Protein AF-A0A917BDE4-F1 (afdb_monomer)

Mean predicted aligned error: 4.07 Å

Radius of gyration: 17.64 Å; Cα contacts (8 Å, |Δi|>4): 180; chains: 1; bounding box: 38×34×55 Å

Foldseek 3Di:
DPPPPPDPQDPLLVLLVVLQVVLVVLVVLLVCCVPPVVVNVVVQFPDSPLSVQLSVLSNVLSVVSNVLCVLQVPQDPLLSVLSSQLSPQQSVLSVVCRRPVCLVVDPVSVVSNVVSVVSNCSNVVSSVVRNVVVVVVD

Structure (mmCIF, N/CA/C/O backbone):
data_AF-A0A917BDE4-F1
#
_entry.id   AF-A0A917BDE4-F1
#
loop_
_atom_site.group_PDB
_atom_site.id
_atom_site.type_symbol
_atom_site.label_atom_id
_atom_site.label_alt_id
_atom_site.label_comp_id
_atom_site.label_asym_id
_atom_site.label_entity_id
_atom_site.label_seq_id
_atom_site.pdbx_PDB_ins_code
_atom_site.Cartn_x
_atom_site.Cartn_y
_atom_site.Cartn_z
_atom_site.occupancy
_atom_site.B_iso_or_equiv
_atom_site.auth_seq_id
_atom_site.auth_comp_id
_atom_site.auth_asym_id
_atom_site.auth_atom_id
_atom_site.pdbx_PDB_model_num
ATOM 1 N N . MET A 1 1 ? 1.220 -20.225 -35.310 1.00 42.66 1 MET A N 1
ATOM 2 C CA . MET A 1 1 ? 0.839 -20.553 -33.918 1.00 42.66 1 MET A CA 1
ATOM 3 C C . MET A 1 1 ? 1.819 -19.864 -32.984 1.00 42.66 1 MET A C 1
ATOM 5 O O . MET A 1 1 ? 2.909 -20.374 -32.761 1.00 42.66 1 MET A O 1
ATOM 9 N N . THR A 1 2 ? 1.483 -18.664 -32.516 1.00 46.62 2 THR A N 1
ATOM 10 C CA . THR A 1 2 ? 2.312 -17.921 -31.560 1.00 46.62 2 THR A CA 1
ATOM 11 C C . THR A 1 2 ? 2.190 -18.619 -30.215 1.00 46.62 2 THR A C 1
ATOM 13 O O . THR A 1 2 ? 1.107 -18.676 -29.637 1.00 46.62 2 THR A O 1
ATOM 16 N N . ARG A 1 3 ? 3.280 -19.227 -29.750 1.00 44.19 3 ARG A N 1
ATOM 17 C CA . ARG A 1 3 ? 3.356 -19.831 -28.423 1.00 44.19 3 ARG A CA 1
ATOM 18 C C . ARG A 1 3 ? 3.165 -18.692 -27.423 1.00 44.19 3 ARG A C 1
ATOM 20 O O . ARG A 1 3 ? 4.072 -17.885 -27.251 1.00 44.19 3 ARG A O 1
ATOM 27 N N . ILE A 1 4 ? 1.984 -18.592 -26.812 1.00 53.72 4 ILE A N 1
ATOM 28 C CA . ILE A 1 4 ? 1.797 -17.761 -25.623 1.00 53.72 4 ILE A CA 1
ATOM 29 C C . ILE A 1 4 ? 2.611 -18.458 -24.536 1.00 53.72 4 ILE A C 1
ATOM 31 O O . ILE A 1 4 ? 2.136 -19.367 -23.859 1.00 53.72 4 ILE A O 1
ATOM 35 N N . VAL A 1 5 ? 3.891 -18.113 -24.441 1.00 52.78 5 VAL A N 1
ATOM 36 C CA . VAL A 1 5 ? 4.676 -18.420 -23.256 1.00 52.78 5 VAL A CA 1
ATOM 37 C C . VAL A 1 5 ? 4.027 -17.587 -22.159 1.00 52.78 5 VAL A C 1
ATOM 39 O O . VAL A 1 5 ? 4.031 -16.360 -22.225 1.00 52.78 5 VAL A O 1
ATOM 42 N N . HIS A 1 6 ? 3.366 -18.238 -21.202 1.00 54.00 6 HIS A N 1
ATOM 43 C CA . HIS A 1 6 ? 2.994 -17.575 -19.959 1.00 54.00 6 HIS A CA 1
ATOM 44 C C . HIS A 1 6 ? 4.289 -17.288 -19.206 1.00 54.00 6 HIS A C 1
ATOM 46 O O . HIS A 1 6 ? 4.737 -18.085 -18.380 1.00 54.00 6 HIS A O 1
ATOM 52 N N . ASP A 1 7 ? 4.926 -16.171 -19.550 1.00 73.00 7 ASP A N 1
ATOM 53 C CA . ASP A 1 7 ? 5.982 -15.615 -18.727 1.00 73.00 7 ASP A CA 1
ATOM 54 C C . ASP A 1 7 ? 5.416 -15.422 -17.323 1.00 73.00 7 ASP A C 1
ATOM 56 O O . ASP A 1 7 ? 4.285 -14.961 -17.132 1.00 73.00 7 ASP A O 1
ATOM 60 N N . ARG A 1 8 ? 6.189 -15.854 -16.323 1.00 84.94 8 ARG A N 1
ATOM 61 C CA . ARG A 1 8 ? 5.805 -15.699 -14.920 1.00 84.94 8 ARG A CA 1
ATOM 62 C C . ARG A 1 8 ? 5.443 -14.229 -14.681 1.00 84.94 8 ARG A C 1
ATOM 64 O O . ARG A 1 8 ? 6.228 -13.368 -15.088 1.00 84.94 8 ARG A O 1
ATOM 71 N N . PRO A 1 9 ? 4.317 -13.930 -14.004 1.00 87.38 9 PRO A N 1
ATOM 72 C CA . PRO A 1 9 ? 3.967 -12.558 -13.672 1.00 87.38 9 PRO A CA 1
ATOM 73 C C . PRO A 1 9 ? 5.143 -11.858 -12.990 1.00 87.38 9 PRO A C 1
ATOM 75 O O . PRO A 1 9 ? 5.837 -12.453 -12.155 1.00 87.38 9 PRO A O 1
ATOM 78 N N . SER A 1 10 ? 5.390 -10.599 -13.357 1.00 92.81 10 SER A N 1
ATOM 79 C CA . SER A 1 10 ? 6.455 -9.824 -12.727 1.00 92.81 10 SER A CA 1
ATOM 80 C C . SER A 1 10 ? 6.189 -9.701 -11.225 1.00 92.81 10 SER A C 1
ATOM 82 O O . SER A 1 10 ? 5.043 -9.724 -10.775 1.00 92.81 10 SER A O 1
ATOM 84 N N . ARG A 1 11 ? 7.245 -9.530 -10.420 1.00 95.00 11 ARG A N 1
ATOM 85 C CA . ARG A 1 11 ? 7.092 -9.356 -8.963 1.00 95.00 11 ARG A CA 1
ATOM 86 C C . ARG A 1 11 ? 6.159 -8.197 -8.608 1.00 95.00 11 ARG A C 1
ATOM 88 O O . ARG A 1 11 ? 5.458 -8.281 -7.609 1.00 95.00 11 ARG A O 1
ATOM 95 N N . LEU A 1 12 ? 6.149 -7.149 -9.432 1.00 96.62 12 LEU A N 1
ATOM 96 C CA . LEU A 1 12 ? 5.276 -5.997 -9.249 1.00 96.62 12 LEU A CA 1
ATOM 97 C C . LEU A 1 12 ? 3.810 -6.363 -9.507 1.00 96.62 12 LEU A C 1
ATOM 99 O O . LEU A 1 12 ? 2.969 -6.074 -8.666 1.00 96.62 12 LEU A O 1
ATOM 103 N N . VAL A 1 13 ? 3.516 -7.076 -10.602 1.00 97.62 13 VAL A N 1
ATOM 104 C CA . VAL A 1 13 ? 2.159 -7.585 -10.873 1.00 97.62 13 VAL A CA 1
ATOM 105 C C . VAL A 1 13 ? 1.702 -8.511 -9.750 1.00 97.62 13 VAL A C 1
ATOM 107 O O . VAL A 1 13 ? 0.593 -8.358 -9.250 1.00 97.62 13 VAL A O 1
ATOM 110 N N . THR A 1 14 ? 2.562 -9.425 -9.297 1.00 97.38 14 THR A N 1
ATOM 111 C CA . THR A 1 14 ? 2.249 -10.303 -8.164 1.00 97.38 14 THR A CA 1
ATOM 112 C C . THR A 1 14 ? 1.954 -9.502 -6.894 1.00 97.38 14 THR A C 1
ATOM 114 O O . THR A 1 14 ? 0.963 -9.796 -6.235 1.00 97.38 14 THR A O 1
ATOM 117 N N . SER A 1 15 ? 2.748 -8.472 -6.569 1.00 98.00 15 SER A N 1
ATOM 118 C CA . SER A 1 15 ? 2.479 -7.588 -5.420 1.00 98.00 15 SER A CA 1
ATOM 119 C C . SER A 1 15 ? 1.109 -6.926 -5.539 1.00 98.00 15 SER A C 1
ATOM 121 O O . SER A 1 15 ? 0.292 -7.072 -4.635 1.00 98.00 15 SER A O 1
ATOM 123 N N . GLY A 1 16 ? 0.814 -6.310 -6.688 1.00 98.31 16 GLY A N 1
ATOM 124 C CA . GLY A 1 16 ? -0.467 -5.649 -6.931 1.00 98.31 16 GLY A CA 1
ATOM 125 C C . GLY A 1 16 ? -1.666 -6.597 -6.840 1.00 98.31 16 GLY A C 1
ATOM 126 O O . GLY A 1 16 ? -2.700 -6.240 -6.286 1.00 98.31 16 GLY A O 1
ATOM 127 N N . MET A 1 17 ? -1.529 -7.840 -7.310 1.00 98.44 17 MET A N 1
ATOM 128 C CA . MET A 1 17 ? -2.580 -8.855 -7.167 1.00 98.44 17 MET A CA 1
ATOM 129 C C . MET A 1 17 ? -2.814 -9.245 -5.701 1.00 98.44 17 MET A C 1
ATOM 131 O O . MET A 1 17 ? -3.956 -9.465 -5.300 1.00 98.44 17 MET A O 1
ATOM 135 N N . VAL A 1 18 ? -1.755 -9.308 -4.887 1.00 98.62 18 VAL A N 1
ATOM 136 C CA . VAL A 1 18 ? -1.880 -9.564 -3.442 1.00 98.62 18 VAL A CA 1
ATOM 137 C C . VAL A 1 18 ? -2.480 -8.351 -2.723 1.00 98.62 18 VAL A C 1
ATOM 139 O O . VAL A 1 18 ? -3.343 -8.532 -1.868 1.00 98.62 18 VAL A O 1
ATOM 142 N N . GLU A 1 19 ? -2.093 -7.129 -3.094 1.00 98.50 19 GLU A N 1
ATOM 143 C CA . GLU A 1 19 ? -2.687 -5.875 -2.599 1.00 98.50 19 GLU A CA 1
ATOM 144 C C . GLU A 1 19 ? -4.193 -5.828 -2.900 1.00 98.50 19 GLU A C 1
ATOM 146 O O . GLU A 1 19 ? -4.992 -5.547 -2.009 1.00 98.50 19 GLU A O 1
ATOM 151 N N . LEU A 1 20 ? -4.599 -6.199 -4.120 1.00 97.94 20 LEU A N 1
ATOM 152 C CA . LEU A 1 20 ? -6.005 -6.309 -4.519 1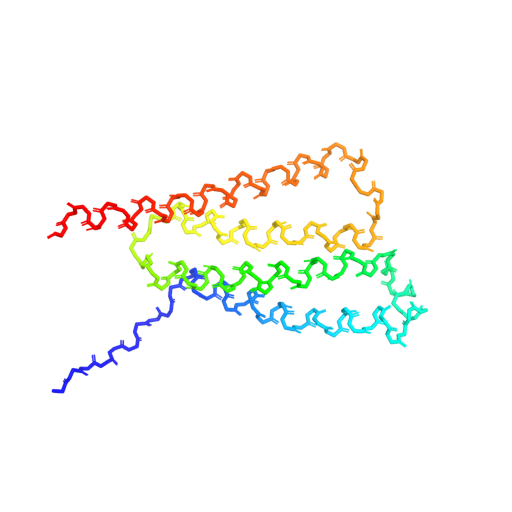.00 97.94 20 LEU A CA 1
ATOM 153 C C . LEU A 1 20 ? -6.771 -7.353 -3.712 1.00 97.94 20 LEU A C 1
ATOM 155 O O . LEU A 1 20 ? -7.884 -7.087 -3.258 1.00 97.94 20 LEU A O 1
ATOM 159 N N . ALA A 1 21 ? -6.185 -8.536 -3.521 1.00 98.62 21 ALA A N 1
ATOM 160 C CA . ALA A 1 21 ? -6.794 -9.581 -2.707 1.00 98.62 21 ALA A CA 1
ATOM 161 C C . ALA A 1 21 ? -6.961 -9.119 -1.250 1.00 98.62 21 ALA A C 1
ATOM 163 O O . ALA A 1 21 ? -8.024 -9.313 -0.659 1.00 98.62 21 ALA A O 1
ATOM 164 N N . ALA A 1 22 ? -5.955 -8.442 -0.688 1.00 98.44 22 ALA A N 1
ATOM 165 C CA . ALA A 1 22 ? -6.052 -7.823 0.630 1.00 98.44 22 ALA A CA 1
ATOM 166 C C . ALA A 1 22 ? -7.136 -6.730 0.661 1.00 98.44 22 ALA A C 1
ATOM 168 O O . ALA A 1 22 ? -7.952 -6.702 1.581 1.00 98.44 22 ALA A O 1
ATOM 169 N N . GLY A 1 23 ? -7.218 -5.886 -0.368 1.00 98.19 23 GLY A N 1
ATOM 170 C CA . GLY A 1 23 ? -8.294 -4.912 -0.550 1.00 98.19 23 GLY A CA 1
ATOM 171 C C . GLY A 1 23 ? -9.675 -5.571 -0.510 1.00 98.19 23 GLY A C 1
ATOM 172 O O . GLY A 1 23 ? -10.526 -5.171 0.276 1.00 98.19 23 GLY A O 1
ATOM 173 N N . ALA A 1 24 ? -9.886 -6.657 -1.254 1.00 98.12 24 ALA A N 1
ATOM 174 C CA . ALA A 1 24 ? -11.146 -7.400 -1.222 1.00 98.12 24 ALA A CA 1
ATOM 175 C C . ALA A 1 24 ? -11.460 -7.976 0.174 1.00 98.12 24 ALA A C 1
ATOM 177 O O . ALA A 1 24 ? -12.585 -7.846 0.661 1.00 98.12 24 ALA A O 1
ATOM 178 N N . LEU A 1 25 ? -10.466 -8.559 0.853 1.00 98.44 25 LEU A N 1
ATOM 179 C CA . LEU A 1 25 ? -10.634 -9.126 2.197 1.00 98.44 25 LEU A CA 1
ATOM 180 C C . LEU A 1 25 ? -10.975 -8.060 3.246 1.00 98.44 25 LEU A C 1
ATOM 182 O O . LEU A 1 25 ? -11.831 -8.282 4.103 1.00 98.44 25 LEU A O 1
ATOM 186 N N . THR A 1 26 ? -10.355 -6.883 3.165 1.00 98.19 26 THR A N 1
ATOM 187 C CA . THR A 1 26 ? -10.634 -5.772 4.092 1.00 98.19 26 THR A CA 1
ATOM 188 C C . THR A 1 26 ? -12.035 -5.186 3.925 1.00 98.19 26 THR A C 1
ATOM 190 O O . THR A 1 26 ? -12.539 -4.562 4.858 1.00 98.19 26 THR A O 1
ATOM 193 N N . GLY A 1 27 ? -12.724 -5.472 2.814 1.00 98.06 27 GLY A N 1
ATOM 194 C CA . GLY A 1 27 ? -14.141 -5.148 2.641 1.00 98.06 27 GLY A CA 1
ATOM 195 C C . GLY A 1 27 ? -15.029 -5.779 3.720 1.00 98.06 27 GLY A C 1
ATOM 196 O O . GLY A 1 27 ? -15.955 -5.132 4.205 1.00 98.06 27 GLY A O 1
ATOM 197 N N . TRP A 1 28 ? -14.701 -6.989 4.190 1.00 98.19 28 TRP A N 1
ATOM 198 C CA . TRP A 1 28 ? -15.405 -7.628 5.311 1.00 98.19 28 TRP A CA 1
ATOM 199 C C . TRP A 1 28 ? -15.184 -6.894 6.632 1.00 98.19 28 TRP A C 1
ATOM 201 O O . TRP A 1 28 ? -16.116 -6.732 7.417 1.00 98.19 28 TRP A O 1
ATOM 211 N N . VAL A 1 29 ? -13.962 -6.407 6.861 1.00 97.88 29 VAL A N 1
ATOM 212 C CA . VAL A 1 29 ? -13.636 -5.597 8.043 1.00 97.88 29 VAL A CA 1
ATOM 213 C C . VAL A 1 29 ? -14.416 -4.288 7.995 1.00 97.88 29 VAL A C 1
ATOM 215 O O . VAL A 1 29 ? -15.030 -3.903 8.986 1.00 97.88 29 VAL A O 1
ATOM 218 N N . TYR A 1 30 ? -14.470 -3.633 6.834 1.00 98.44 30 TYR A N 1
ATOM 219 C CA . TYR A 1 30 ? -15.264 -2.422 6.653 1.00 98.44 30 TYR A CA 1
ATOM 220 C C . TYR A 1 30 ? -16.762 -2.679 6.878 1.00 98.44 30 TYR A C 1
ATOM 222 O O . TYR A 1 30 ? -17.398 -1.952 7.644 1.00 98.44 30 TYR A O 1
ATOM 230 N N . ALA A 1 31 ? -17.312 -3.756 6.313 1.00 98.31 31 ALA A N 1
ATOM 231 C CA . ALA A 1 31 ? -18.70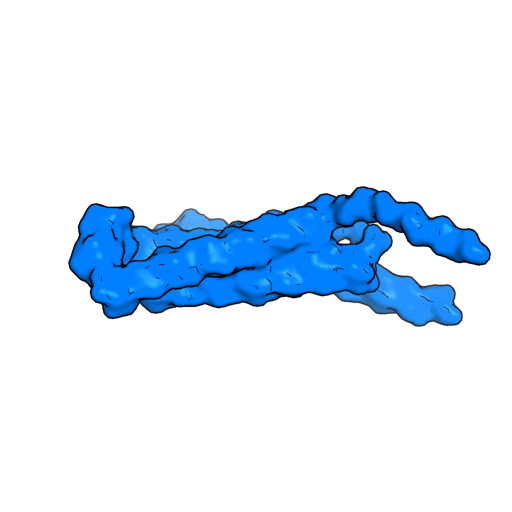2 -4.154 6.526 1.00 98.31 31 ALA A CA 1
ATOM 232 C C . ALA A 1 31 ? -19.016 -4.418 8.010 1.00 98.31 31 ALA A C 1
ATOM 234 O O . ALA A 1 31 ? -20.078 -4.017 8.495 1.00 98.31 31 ALA A O 1
ATOM 235 N N . LEU A 1 32 ? -18.089 -5.025 8.760 1.00 98.25 32 LEU A N 1
ATOM 236 C CA . LEU A 1 32 ? -18.234 -5.227 10.204 1.00 98.25 32 LEU A CA 1
ATOM 237 C C . LEU A 1 32 ? -18.412 -3.893 10.945 1.00 98.25 32 LEU A C 1
ATOM 239 O O . LEU A 1 32 ? -19.277 -3.799 11.811 1.00 98.25 32 LEU A O 1
ATOM 243 N N . THR A 1 33 ? -17.667 -2.848 10.563 1.00 98.06 33 THR A N 1
ATOM 244 C CA . THR A 1 33 ? -17.780 -1.525 11.210 1.00 98.06 33 THR A CA 1
ATOM 245 C C . THR A 1 33 ? -19.150 -0.865 11.035 1.00 98.06 33 THR A C 1
ATOM 247 O O . THR A 1 33 ? -19.495 0.010 11.821 1.00 98.06 33 THR A O 1
ATOM 250 N N . HIS A 1 34 ? -19.925 -1.268 10.021 1.00 96.69 34 HIS A N 1
ATOM 251 C CA . HIS A 1 34 ? -21.263 -0.728 9.747 1.00 96.69 34 HIS A CA 1
ATOM 252 C C . HIS A 1 34 ? -22.378 -1.635 10.269 1.00 96.69 34 HIS A C 1
ATOM 254 O O . HIS A 1 34 ? -23.399 -1.150 10.742 1.00 96.69 34 HIS A O 1
ATOM 260 N N . THR A 1 35 ? -22.197 -2.952 10.169 1.00 98.00 35 THR A N 1
ATOM 261 C CA . THR A 1 35 ? -23.237 -3.928 10.527 1.00 98.00 35 THR A CA 1
ATOM 262 C C . THR A 1 35 ? -23.219 -4.293 12.007 1.00 98.00 35 THR A C 1
ATOM 264 O O . THR A 1 35 ? -24.265 -4.600 12.569 1.00 98.00 35 THR A O 1
ATOM 267 N N . GLN A 1 36 ? -22.040 -4.297 12.638 1.00 97.69 36 GLN A N 1
ATOM 268 C CA . GLN A 1 36 ? -21.835 -4.739 14.021 1.00 97.69 36 GLN A CA 1
ATOM 269 C C . GLN A 1 36 ? -20.770 -3.860 14.714 1.00 97.69 36 GLN A C 1
ATOM 271 O O . GLN A 1 36 ? -19.701 -4.362 15.082 1.00 97.69 36 GLN A O 1
ATOM 276 N N . PRO A 1 37 ? -21.033 -2.551 14.897 1.00 96.62 37 PRO A N 1
ATOM 277 C CA . PRO A 1 37 ? -20.047 -1.595 15.409 1.00 96.62 37 PRO A CA 1
ATOM 278 C C . PRO A 1 37 ? -19.506 -1.970 16.795 1.00 96.62 37 PRO A C 1
ATOM 280 O O . PRO A 1 37 ? -18.301 -1.903 17.008 1.00 96.62 37 PRO A O 1
ATOM 283 N N . GLU A 1 38 ? -20.348 -2.480 17.699 1.00 97.38 38 GLU A N 1
ATOM 284 C CA . GLU A 1 38 ? -19.912 -2.937 19.029 1.00 97.38 38 GLU A CA 1
ATOM 285 C C . GLU A 1 38 ? -18.874 -4.069 18.945 1.00 97.38 38 GLU A C 1
ATOM 287 O O . GLU A 1 38 ? -17.887 -4.082 19.680 1.00 97.38 38 GLU A O 1
ATOM 292 N N . ARG A 1 39 ? -19.045 -5.007 18.000 1.00 97.62 39 ARG A N 1
ATOM 293 C CA . ARG A 1 39 ? -18.065 -6.081 17.772 1.00 97.62 39 ARG A CA 1
ATOM 294 C C . ARG A 1 39 ? -16.783 -5.550 17.144 1.00 97.62 39 ARG A C 1
ATOM 296 O O . ARG A 1 39 ? -15.705 -6.014 17.506 1.00 97.62 39 ARG A O 1
ATOM 303 N N . ALA A 1 40 ? -16.886 -4.587 16.229 1.00 97.75 40 ALA A N 1
ATOM 304 C CA . ALA A 1 40 ? -15.720 -3.920 15.657 1.00 97.75 40 ALA A CA 1
ATOM 305 C C . ALA A 1 40 ? -14.900 -3.204 16.749 1.00 97.75 40 ALA A C 1
ATOM 307 O O . ALA A 1 40 ? -13.676 -3.341 16.801 1.00 97.75 40 ALA A O 1
ATOM 308 N N . GLU A 1 41 ? -15.565 -2.509 17.670 1.00 97.00 41 GLU A N 1
ATOM 309 C CA . GLU A 1 41 ? -14.913 -1.863 18.811 1.00 97.00 41 GLU A CA 1
ATOM 310 C C . GLU A 1 41 ? -14.303 -2.864 19.796 1.00 97.00 41 GLU A C 1
ATOM 312 O O . GLU A 1 41 ? -13.213 -2.611 20.326 1.00 97.00 41 GLU A O 1
ATOM 317 N N . ALA A 1 42 ? -14.957 -4.009 20.015 1.00 97.44 42 ALA A N 1
ATOM 318 C CA . ALA A 1 42 ? -14.449 -5.075 20.876 1.00 97.44 42 ALA A CA 1
ATOM 319 C C . ALA A 1 42 ? -13.127 -5.671 20.361 1.00 97.44 42 ALA A C 1
ATOM 321 O O . ALA A 1 42 ? -12.266 -6.028 21.163 1.00 97.44 42 ALA A O 1
ATOM 322 N N . ILE A 1 43 ? -12.925 -5.718 19.038 1.00 96.62 43 ILE A N 1
ATOM 323 C CA . ILE A 1 43 ? -11.656 -6.151 18.422 1.00 96.62 43 ILE A CA 1
ATOM 324 C C . ILE A 1 43 ? -10.651 -5.002 18.218 1.00 96.62 43 ILE A C 1
ATOM 326 O O . ILE A 1 43 ? -9.613 -5.190 17.587 1.00 96.62 43 ILE A O 1
ATOM 330 N N . GLY A 1 44 ? -10.937 -3.813 18.760 1.00 97.44 44 GLY A N 1
ATOM 331 C CA . GLY A 1 44 ? -10.007 -2.683 18.795 1.00 97.44 44 GLY A CA 1
ATOM 332 C C . GLY A 1 44 ? -10.130 -1.685 17.644 1.00 97.44 44 GLY A C 1
ATOM 333 O O . GLY A 1 44 ? -9.330 -0.753 17.585 1.00 97.44 44 GLY A O 1
ATOM 334 N N . ILE A 1 45 ? -11.121 -1.813 16.755 1.00 98.25 45 ILE A N 1
ATOM 335 C CA . ILE A 1 45 ? -11.375 -0.797 15.726 1.00 98.25 45 ILE A CA 1
ATOM 336 C C . ILE A 1 45 ? -11.989 0.433 16.397 1.00 98.25 45 ILE A C 1
ATOM 338 O O . ILE A 1 45 ? -13.048 0.363 17.010 1.00 98.25 45 ILE A O 1
ATOM 342 N N . ARG A 1 46 ? -11.322 1.579 16.273 1.00 98.06 46 ARG A N 1
ATOM 343 C CA . ARG A 1 46 ? -11.744 2.875 16.830 1.00 98.06 46 ARG A CA 1
ATOM 344 C C . ARG A 1 46 ? -12.235 3.854 15.772 1.00 98.06 46 ARG A C 1
ATOM 346 O O . ARG A 1 46 ? -12.813 4.878 16.116 1.00 98.06 46 ARG A O 1
ATOM 353 N N . SER A 1 47 ? -11.995 3.575 14.492 1.00 97.81 47 SER A N 1
ATOM 354 C CA . SER A 1 47 ? -12.475 4.420 13.399 1.00 97.81 47 SER A CA 1
ATOM 355 C C . SER A 1 47 ? -12.838 3.608 12.159 1.00 97.81 47 SER A C 1
ATOM 357 O O . SER A 1 47 ? -11.969 3.199 11.389 1.00 97.81 47 SER A O 1
ATOM 359 N N . GLY A 1 48 ? -14.142 3.436 11.920 1.00 97.44 48 GLY A N 1
ATOM 360 C CA . GLY A 1 48 ? -14.651 2.822 10.689 1.00 97.44 48 GLY A CA 1
ATOM 361 C C . GLY A 1 48 ? -14.343 3.639 9.430 1.00 97.44 48 GLY A C 1
ATOM 362 O O . GLY A 1 48 ? -14.138 3.070 8.360 1.00 97.44 48 GLY A O 1
ATOM 363 N N . GLU A 1 49 ? -14.217 4.965 9.548 1.00 97.94 49 GLU A N 1
ATOM 364 C CA . GLU A 1 49 ? -13.767 5.825 8.446 1.00 97.94 49 GLU A CA 1
ATOM 365 C C . GLU A 1 49 ? -12.350 5.461 7.987 1.00 97.94 49 GLU A C 1
ATOM 367 O O . GLU A 1 49 ? -12.097 5.340 6.788 1.00 97.94 49 GLU A O 1
ATOM 372 N N . ARG A 1 50 ? -11.426 5.245 8.929 1.00 98.25 50 ARG A N 1
ATOM 373 C CA . ARG A 1 50 ? -10.052 4.847 8.602 1.00 98.25 50 ARG A CA 1
ATOM 374 C C . ARG A 1 50 ? -9.985 3.422 8.056 1.00 98.25 50 ARG A C 1
ATOM 376 O O . ARG A 1 50 ? -9.196 3.174 7.152 1.00 98.25 50 ARG A O 1
ATOM 383 N N . VAL A 1 51 ? -10.866 2.519 8.500 1.00 98.56 51 VAL A N 1
ATOM 384 C CA . VAL A 1 51 ? -11.031 1.203 7.852 1.00 98.56 51 VAL A CA 1
ATOM 385 C C . VAL A 1 51 ? -11.498 1.357 6.401 1.00 98.56 51 VAL A C 1
ATOM 387 O O . VAL A 1 51 ? -10.957 0.687 5.525 1.00 98.56 51 VAL A O 1
ATOM 390 N N . ARG A 1 52 ? -12.444 2.265 6.116 1.00 98.44 52 ARG A N 1
ATOM 391 C CA . ARG A 1 52 ? -12.880 2.558 4.737 1.00 98.44 52 ARG A CA 1
ATOM 392 C C . ARG A 1 52 ? -11.723 3.048 3.872 1.00 98.44 52 ARG A C 1
ATOM 394 O O . ARG A 1 52 ? -11.564 2.571 2.756 1.00 98.44 52 ARG A O 1
ATOM 401 N N . GLN A 1 53 ? -10.934 3.992 4.386 1.00 98.25 53 GLN A N 1
ATOM 402 C CA . GLN A 1 53 ? -9.761 4.523 3.684 1.00 98.25 53 GLN A CA 1
ATOM 403 C C . GLN A 1 53 ? -8.738 3.419 3.420 1.00 98.25 53 GLN A C 1
ATOM 405 O O . GLN A 1 53 ? -8.316 3.253 2.286 1.00 98.25 53 GLN A O 1
ATOM 410 N N . TRP A 1 54 ? -8.420 2.601 4.427 1.00 98.50 54 TRP A N 1
ATOM 411 C CA . TRP A 1 54 ? -7.520 1.457 4.268 1.00 98.50 54 TRP A CA 1
ATOM 412 C C . TRP A 1 54 ? -7.992 0.480 3.183 1.00 98.50 54 TRP A C 1
ATOM 414 O O . TRP A 1 54 ? -7.208 0.089 2.320 1.00 98.50 54 TRP A O 1
ATOM 424 N N . HIS A 1 55 ? -9.277 0.119 3.211 1.00 98.50 55 HIS A N 1
ATOM 425 C CA . HIS A 1 55 ? -9.891 -0.775 2.234 1.00 98.50 55 HIS A CA 1
ATOM 426 C C . HIS A 1 55 ? -9.803 -0.218 0.809 1.00 98.50 55 HIS A C 1
ATOM 428 O O . HIS A 1 55 ? -9.311 -0.897 -0.095 1.00 98.50 55 HIS A O 1
ATOM 434 N N . LEU A 1 56 ? -10.259 1.022 0.611 1.00 98.50 56 LEU A N 1
ATOM 435 C CA . LEU A 1 56 ? -10.283 1.652 -0.706 1.00 98.50 56 LEU A CA 1
ATOM 436 C C . LEU A 1 56 ? -8.872 1.871 -1.250 1.00 98.50 56 LEU A C 1
ATOM 438 O O . LEU A 1 56 ? -8.626 1.554 -2.412 1.00 98.50 56 LEU A O 1
ATOM 442 N N . ASP A 1 57 ? -7.938 2.327 -0.418 1.00 98.25 57 ASP A N 1
ATOM 443 C CA . ASP A 1 57 ? -6.568 2.574 -0.857 1.00 98.25 57 ASP A CA 1
ATOM 444 C C . ASP A 1 57 ? -5.840 1.278 -1.216 1.00 98.25 57 ASP A C 1
ATOM 446 O O . ASP A 1 57 ? -5.104 1.269 -2.196 1.00 98.25 57 ASP A O 1
ATOM 450 N N . LEU A 1 58 ? -6.076 0.159 -0.518 1.00 98.44 58 LEU A N 1
ATOM 451 C CA . LEU A 1 58 ? -5.531 -1.140 -0.938 1.00 98.44 58 LEU A CA 1
ATOM 452 C C . LEU A 1 58 ? -6.067 -1.574 -2.308 1.00 98.44 58 LEU A C 1
ATOM 454 O O . LEU A 1 58 ? -5.299 -2.049 -3.145 1.00 98.44 58 LEU A O 1
ATOM 458 N N . VAL A 1 59 ? -7.367 -1.392 -2.564 1.00 98.50 59 VAL A N 1
ATOM 459 C CA . VAL A 1 59 ? -7.965 -1.722 -3.869 1.00 98.50 59 VAL A CA 1
ATOM 460 C C . VAL A 1 59 ? -7.406 -0.815 -4.970 1.00 98.50 59 VAL A C 1
ATOM 462 O O . VAL A 1 59 ? -7.036 -1.299 -6.042 1.00 98.50 59 VAL A O 1
ATOM 465 N N . MET A 1 60 ? -7.314 0.493 -4.720 1.00 98.31 60 MET A N 1
ATOM 466 C CA . MET A 1 60 ? -6.803 1.462 -5.692 1.00 98.31 60 MET A CA 1
ATOM 467 C C . MET A 1 60 ? -5.315 1.251 -5.968 1.00 98.31 60 MET A C 1
ATOM 469 O O . MET A 1 60 ? -4.922 1.144 -7.131 1.00 98.31 60 MET A O 1
ATOM 473 N N . MET A 1 61 ? -4.498 1.136 -4.920 1.00 98.19 61 MET A N 1
ATOM 474 C CA . MET A 1 61 ? -3.059 0.919 -5.048 1.00 98.19 61 MET A CA 1
ATOM 475 C C . MET A 1 61 ? -2.762 -0.433 -5.679 1.00 98.19 61 MET A C 1
ATOM 477 O O . MET A 1 61 ? -2.015 -0.465 -6.648 1.00 98.19 61 MET A O 1
ATOM 481 N N . GLY A 1 62 ? -3.422 -1.513 -5.255 1.00 98.31 62 GLY A N 1
ATOM 482 C CA . GLY A 1 62 ? -3.265 -2.821 -5.889 1.00 98.31 62 GLY A CA 1
ATOM 483 C C . GLY A 1 62 ? -3.604 -2.796 -7.379 1.00 98.31 62 GLY A C 1
ATOM 484 O O . GLY A 1 62 ? -2.819 -3.273 -8.203 1.00 98.31 62 GLY A O 1
ATOM 485 N N . SER A 1 63 ? -4.724 -2.162 -7.751 1.00 98.50 63 SER A N 1
ATOM 486 C CA . SER A 1 63 ? -5.110 -1.974 -9.159 1.00 98.50 63 SER A CA 1
ATOM 487 C C . SER A 1 63 ? -4.038 -1.210 -9.936 1.00 98.50 63 SER A C 1
ATOM 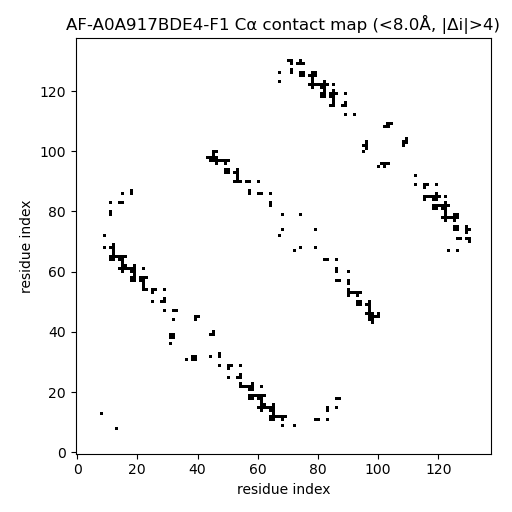489 O O . SER A 1 63 ? -3.638 -1.618 -11.029 1.00 98.50 63 SER A O 1
ATOM 491 N N . ALA A 1 64 ? -3.552 -0.106 -9.365 1.00 98.06 64 ALA A N 1
ATOM 492 C CA . ALA A 1 64 ? -2.547 0.745 -9.982 1.00 98.06 64 ALA A CA 1
ATOM 493 C C . ALA A 1 64 ? -1.187 0.039 -10.102 1.00 98.06 64 ALA A C 1
ATOM 495 O O . ALA A 1 64 ? -0.526 0.172 -11.131 1.00 98.06 64 ALA A O 1
ATOM 496 N N . THR A 1 65 ? -0.791 -0.758 -9.109 1.00 98.44 65 THR A N 1
ATOM 497 C CA . THR A 1 65 ? 0.428 -1.574 -9.113 1.00 98.44 65 THR A CA 1
ATOM 498 C C . THR A 1 65 ? 0.369 -2.643 -10.206 1.00 98.44 65 THR A C 1
ATOM 500 O O . THR A 1 65 ? 1.332 -2.794 -10.966 1.00 98.44 65 THR A O 1
ATOM 503 N N . VAL A 1 66 ? -0.764 -3.347 -10.350 1.00 98.38 66 VAL A N 1
ATOM 504 C CA . VAL A 1 66 ? -0.978 -4.299 -11.457 1.00 98.38 66 VAL A CA 1
ATOM 505 C C . VAL A 1 66 ? -0.879 -3.581 -12.801 1.00 98.38 66 VAL A C 1
ATOM 507 O O . VAL A 1 66 ? -0.105 -4.002 -13.662 1.00 98.38 66 VAL A O 1
ATOM 510 N N . ALA A 1 67 ? -1.605 -2.474 -12.972 1.00 97.69 67 ALA A N 1
ATOM 511 C CA . ALA A 1 67 ? -1.595 -1.702 -14.213 1.00 97.69 67 ALA A CA 1
ATOM 512 C C . ALA A 1 67 ? -0.185 -1.198 -14.565 1.00 97.69 67 ALA A C 1
ATOM 514 O O . ALA A 1 67 ? 0.255 -1.349 -15.703 1.00 97.69 67 ALA A O 1
ATOM 515 N N . ALA A 1 68 ? 0.554 -0.672 -13.587 1.00 97.25 68 ALA A N 1
ATOM 516 C CA . ALA A 1 68 ? 1.936 -0.233 -13.744 1.00 97.25 68 ALA A CA 1
ATOM 517 C C . ALA A 1 68 ? 2.859 -1.384 -14.174 1.00 97.25 68 ALA A C 1
ATOM 519 O O . ALA A 1 68 ? 3.635 -1.230 -15.118 1.00 97.25 68 ALA A O 1
ATOM 520 N N . GLY A 1 69 ? 2.752 -2.545 -13.522 1.00 96.25 69 GLY A N 1
ATOM 521 C CA . GLY A 1 69 ? 3.562 -3.719 -13.846 1.00 96.25 69 GLY A CA 1
ATOM 522 C C . GLY A 1 69 ? 3.286 -4.303 -15.232 1.00 96.25 69 GLY A C 1
ATOM 523 O O . GLY A 1 69 ? 4.207 -4.832 -15.853 1.00 96.25 69 GLY A O 1
ATOM 524 N N . LEU A 1 70 ? 2.052 -4.182 -15.729 1.00 95.31 70 LEU A N 1
ATOM 525 C CA . LEU A 1 70 ? 1.673 -4.594 -17.084 1.00 95.31 70 LEU A CA 1
ATOM 526 C C . LEU A 1 70 ? 2.054 -3.549 -18.143 1.00 95.31 70 LEU A C 1
ATOM 528 O O . LEU A 1 70 ? 2.508 -3.910 -19.225 1.00 95.31 70 LEU A O 1
ATOM 532 N N . ALA A 1 71 ? 1.893 -2.257 -17.845 1.00 94.25 71 ALA A N 1
ATOM 533 C CA . ALA A 1 71 ? 2.180 -1.165 -18.778 1.00 94.25 71 ALA A CA 1
ATOM 534 C C . ALA A 1 71 ? 3.682 -0.865 -18.916 1.00 94.25 71 ALA A C 1
ATOM 536 O O . ALA A 1 71 ? 4.123 -0.326 -19.935 1.00 94.25 71 ALA A O 1
ATOM 537 N N . ALA A 1 72 ? 4.480 -1.191 -17.900 1.00 94.88 72 ALA A N 1
ATOM 538 C CA . ALA A 1 72 ? 5.919 -0.947 -17.867 1.00 94.88 72 ALA A CA 1
ATOM 539 C C . ALA A 1 72 ? 6.688 -2.190 -17.379 1.00 94.88 72 ALA A C 1
ATOM 541 O O . ALA A 1 72 ? 7.323 -2.148 -16.321 1.00 94.88 72 ALA A O 1
ATOM 542 N N . PRO A 1 73 ? 6.653 -3.307 -18.131 1.00 91.62 73 PRO A N 1
ATOM 543 C CA . PRO A 1 73 ? 7.303 -4.558 -17.721 1.00 91.62 73 PRO A CA 1
ATOM 544 C C . PRO A 1 73 ? 8.837 -4.442 -17.619 1.00 91.62 73 PRO A C 1
ATOM 546 O O . PRO A 1 73 ? 9.488 -5.242 -16.953 1.00 91.62 73 PRO A O 1
ATOM 549 N N . ASP A 1 74 ? 9.404 -3.427 -18.261 1.00 89.94 74 ASP A N 1
ATOM 550 C CA . ASP A 1 74 ? 10.813 -3.039 -18.320 1.00 89.94 74 ASP A CA 1
ATOM 551 C C . ASP A 1 74 ? 11.177 -1.900 -17.345 1.00 89.94 74 ASP A C 1
ATOM 553 O O . ASP A 1 74 ? 12.294 -1.376 -17.399 1.00 89.94 74 ASP A O 1
ATOM 557 N N . ALA A 1 75 ? 10.257 -1.489 -16.461 1.00 93.25 75 ALA A N 1
ATOM 558 C CA . ALA A 1 75 ? 10.535 -0.454 -15.472 1.00 93.25 75 ALA A CA 1
ATOM 559 C C . ALA A 1 75 ? 11.766 -0.808 -14.626 1.00 93.25 75 ALA A C 1
ATOM 561 O O . ALA A 1 75 ? 12.032 -1.972 -14.306 1.00 93.25 75 ALA A O 1
ATOM 562 N N . SER A 1 76 ? 12.526 0.217 -14.227 1.00 94.50 76 SER A N 1
ATOM 563 C CA . SER A 1 76 ? 13.722 -0.003 -13.415 1.00 94.50 76 SER A CA 1
ATOM 564 C C . SER A 1 76 ? 13.371 -0.736 -12.114 1.00 94.50 76 SER A C 1
ATOM 566 O O . SER A 1 76 ? 12.347 -0.471 -11.481 1.00 94.50 76 SER A O 1
ATOM 568 N N . LYS A 1 77 ? 14.254 -1.642 -11.672 1.00 95.25 77 LYS A N 1
ATOM 569 C CA . LYS A 1 77 ? 14.051 -2.412 -10.430 1.00 95.25 77 LYS A CA 1
ATOM 570 C C . LYS A 1 77 ? 13.854 -1.510 -9.208 1.00 95.25 77 LYS A C 1
ATOM 572 O O . LYS A 1 77 ? 13.127 -1.884 -8.296 1.00 95.25 77 LYS A O 1
ATOM 577 N N . VAL A 1 78 ? 14.476 -0.327 -9.209 1.00 96.19 78 VAL A N 1
ATOM 578 C CA . VAL A 1 78 ? 14.310 0.680 -8.152 1.00 96.19 78 VAL A CA 1
ATOM 579 C C . VAL A 1 78 ? 12.891 1.242 -8.154 1.00 96.19 78 VAL A C 1
ATOM 581 O O . VAL A 1 78 ? 12.260 1.255 -7.105 1.00 96.19 78 VAL A O 1
ATOM 584 N N . ALA A 1 79 ? 12.362 1.643 -9.315 1.00 97.38 79 ALA A N 1
ATOM 585 C CA . ALA A 1 79 ? 11.001 2.167 -9.414 1.00 97.38 79 ALA A CA 1
ATOM 586 C C . ALA A 1 79 ? 9.957 1.098 -9.061 1.00 97.38 79 ALA A C 1
ATOM 588 O O . ALA A 1 79 ? 9.059 1.354 -8.265 1.00 97.38 79 ALA A O 1
ATOM 589 N N . ALA A 1 80 ? 10.115 -0.121 -9.584 1.00 97.38 80 ALA A N 1
ATOM 590 C CA . ALA A 1 80 ? 9.220 -1.230 -9.265 1.00 97.38 80 ALA A CA 1
ATOM 591 C C . ALA A 1 80 ? 9.260 -1.590 -7.769 1.00 97.38 80 ALA A C 1
ATOM 593 O O . ALA A 1 80 ? 8.216 -1.774 -7.148 1.00 97.38 80 ALA A O 1
ATOM 594 N N . GLY A 1 81 ? 10.453 -1.651 -7.170 1.00 98.00 81 GLY A N 1
ATOM 595 C CA . GLY A 1 81 ? 10.607 -1.908 -5.738 1.00 98.00 81 GLY A CA 1
ATOM 596 C C . GLY A 1 81 ? 9.998 -0.802 -4.874 1.00 98.00 81 GLY A C 1
ATOM 597 O O . GLY A 1 81 ? 9.268 -1.100 -3.932 1.00 98.00 81 GLY A O 1
ATOM 598 N N . ALA A 1 82 ? 10.244 0.464 -5.219 1.00 98.38 82 ALA A N 1
ATOM 599 C CA . ALA A 1 82 ? 9.665 1.607 -4.521 1.00 98.38 82 ALA A CA 1
ATOM 600 C C . ALA A 1 82 ? 8.133 1.610 -4.616 1.00 98.38 82 ALA A C 1
ATOM 602 O O . ALA A 1 82 ? 7.469 1.787 -3.599 1.00 98.38 82 ALA A O 1
ATOM 603 N N . LEU A 1 83 ? 7.565 1.337 -5.796 1.00 98.50 83 LEU A N 1
ATOM 604 C CA . LEU A 1 83 ? 6.114 1.251 -5.961 1.00 98.50 83 LEU A CA 1
ATOM 605 C C . LEU A 1 83 ? 5.519 0.133 -5.102 1.00 98.50 83 LEU A C 1
ATOM 607 O O . LEU A 1 83 ? 4.583 0.400 -4.360 1.00 98.50 83 LEU A O 1
ATOM 611 N N . ALA A 1 84 ? 6.095 -1.073 -5.128 1.00 98.12 84 ALA A N 1
ATOM 612 C CA . ALA A 1 84 ? 5.612 -2.181 -4.302 1.00 98.12 84 ALA A CA 1
ATOM 613 C C . ALA A 1 84 ? 5.642 -1.834 -2.800 1.00 98.12 84 ALA A C 1
ATOM 615 O O . ALA A 1 84 ? 4.671 -2.056 -2.085 1.00 98.12 84 ALA A O 1
ATOM 616 N N . VAL A 1 85 ? 6.728 -1.230 -2.303 1.00 98.50 85 VAL A N 1
ATOM 617 C CA . VAL A 1 85 ? 6.819 -0.824 -0.888 1.00 98.50 85 VAL A CA 1
ATOM 618 C C . VAL A 1 85 ? 5.816 0.283 -0.555 1.00 98.50 85 VAL A C 1
ATOM 620 O O . VAL A 1 85 ? 5.143 0.222 0.477 1.00 98.50 85 VAL A O 1
ATOM 623 N N . GLY A 1 86 ? 5.700 1.296 -1.412 1.00 98.38 86 GLY A N 1
ATOM 624 C CA . GLY A 1 86 ? 4.770 2.409 -1.234 1.00 98.38 86 GLY A CA 1
ATOM 625 C C . GLY A 1 86 ? 3.310 1.953 -1.220 1.00 98.38 86 GLY A C 1
ATOM 626 O O . GLY A 1 86 ? 2.560 2.319 -0.317 1.00 98.38 86 GLY A O 1
ATOM 627 N N . ALA A 1 87 ? 2.947 1.068 -2.148 1.00 98.31 87 ALA A N 1
ATOM 628 C CA . ALA A 1 87 ? 1.604 0.518 -2.297 1.00 98.31 87 ALA A CA 1
ATOM 629 C C . ALA A 1 87 ? 1.126 -0.304 -1.098 1.00 98.31 87 ALA A C 1
ATOM 631 O O . ALA A 1 87 ? -0.069 -0.340 -0.827 1.00 98.31 87 ALA A O 1
ATOM 632 N N . TRP A 1 88 ? 2.037 -0.888 -0.320 1.00 98.44 88 TRP A N 1
ATOM 633 C CA . TRP A 1 88 ? 1.688 -1.504 0.961 1.00 98.44 88 TRP A CA 1
ATOM 634 C C . TRP A 1 88 ? 1.691 -0.509 2.114 1.00 98.44 88 TRP A C 1
ATOM 636 O O . TRP A 1 88 ? 0.764 -0.477 2.928 1.00 98.44 88 TRP A O 1
ATOM 646 N N . THR A 1 89 ? 2.754 0.283 2.227 1.00 98.12 89 THR A N 1
ATOM 647 C CA . THR A 1 89 ? 2.994 1.107 3.419 1.00 98.12 89 THR A CA 1
ATOM 648 C C . THR A 1 89 ? 2.072 2.316 3.499 1.00 98.12 89 THR A C 1
ATOM 650 O O . THR A 1 89 ? 1.683 2.696 4.604 1.00 98.12 89 THR A O 1
ATOM 653 N N . ASN A 1 90 ? 1.689 2.900 2.362 1.00 97.50 90 ASN A N 1
ATOM 654 C CA . ASN A 1 90 ? 0.828 4.075 2.333 1.00 97.50 90 ASN A CA 1
ATOM 655 C C . ASN A 1 90 ? -0.616 3.740 2.761 1.00 97.50 90 ASN A C 1
ATOM 657 O O . ASN A 1 90 ? -1.050 4.306 3.767 1.00 97.50 90 ASN A O 1
ATOM 661 N N . PRO A 1 91 ? -1.308 2.733 2.179 1.00 97.88 91 PRO A N 1
ATOM 662 C CA . PRO A 1 91 ? -2.635 2.337 2.654 1.00 97.88 91 PRO A CA 1
ATOM 663 C C . PRO A 1 91 ? -2.619 1.810 4.094 1.00 97.88 91 PRO A C 1
ATOM 665 O O . PRO A 1 91 ? -3.527 2.084 4.879 1.00 97.88 91 PRO A O 1
ATOM 668 N N . SER A 1 92 ? -1.572 1.071 4.486 1.0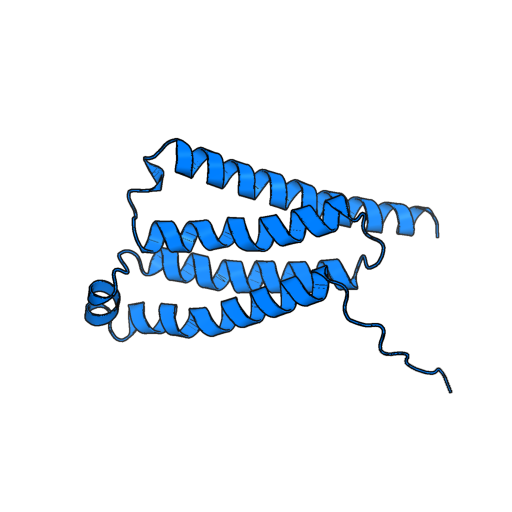0 97.75 92 SER A N 1
ATOM 669 C CA . SER A 1 92 ? -1.485 0.464 5.826 1.00 97.75 92 SER A CA 1
ATOM 670 C C . SER A 1 92 ? -1.390 1.490 6.961 1.00 97.75 92 SER A C 1
ATOM 672 O O . SER A 1 92 ? -1.700 1.162 8.107 1.00 97.75 92 SER A O 1
ATOM 674 N N . ALA A 1 93 ? -1.021 2.744 6.678 1.00 97.62 93 ALA A N 1
ATOM 675 C CA . ALA A 1 93 ? -1.091 3.818 7.669 1.00 97.62 93 ALA A CA 1
ATOM 676 C C . ALA A 1 93 ? -2.532 4.037 8.170 1.00 97.62 93 ALA A C 1
ATOM 678 O O . ALA A 1 93 ? -2.742 4.318 9.352 1.00 97.62 93 ALA A O 1
ATOM 679 N N . PHE A 1 94 ? -3.537 3.842 7.311 1.00 98.25 94 PHE A N 1
ATOM 680 C CA . PHE A 1 94 ? -4.939 3.973 7.700 1.00 98.25 94 PHE A CA 1
ATOM 681 C C . PHE A 1 94 ? -5.405 2.852 8.625 1.00 98.25 94 PHE A C 1
ATOM 683 O O . PHE A 1 94 ? -6.195 3.125 9.524 1.00 98.25 94 PHE A O 1
ATOM 690 N N . LEU A 1 95 ? -4.874 1.631 8.494 1.00 97.94 95 LEU A N 1
ATOM 691 C CA . LEU A 1 95 ? -5.133 0.569 9.471 1.00 97.94 95 LEU A CA 1
ATOM 692 C C . LEU A 1 95 ? -4.658 0.989 10.864 1.00 97.94 95 LEU A C 1
ATOM 694 O O . LEU A 1 95 ? -5.402 0.889 11.835 1.00 97.94 95 LEU A O 1
ATOM 698 N N . TRP A 1 96 ? -3.441 1.523 10.967 1.00 97.38 96 TRP A N 1
ATOM 699 C CA . TRP A 1 96 ? -2.928 2.002 12.249 1.00 97.38 96 TRP A CA 1
ATOM 700 C C . TRP A 1 96 ? -3.786 3.121 12.836 1.00 97.38 96 TRP A C 1
ATOM 702 O O . TRP A 1 96 ? -4.076 3.094 14.027 1.00 97.38 96 TRP A O 1
ATOM 712 N N . LEU A 1 97 ? -4.251 4.059 12.010 1.00 97.94 97 LEU A N 1
ATOM 713 C CA . LEU A 1 97 ? -5.165 5.118 12.449 1.00 97.94 97 LEU A CA 1
ATOM 714 C C . LEU A 1 97 ? -6.566 4.599 12.796 1.00 97.94 97 LEU A C 1
ATOM 716 O O . LEU A 1 97 ? -7.261 5.219 13.600 1.00 97.94 97 LEU A O 1
ATOM 720 N N . ALA A 1 98 ? -6.987 3.479 12.209 1.00 98.19 98 ALA A N 1
ATOM 721 C CA . ALA A 1 98 ? -8.233 2.816 12.567 1.00 98.19 98 ALA A CA 1
ATOM 722 C C . ALA A 1 98 ? -8.170 2.202 13.966 1.00 98.19 98 ALA A C 1
ATOM 724 O O . ALA A 1 98 ? -9.188 2.186 14.654 1.00 98.19 98 ALA A O 1
ATOM 725 N N . LEU A 1 99 ? -6.997 1.726 14.389 1.00 98.25 99 LEU A N 1
ATOM 726 C CA . LEU A 1 99 ? -6.772 1.113 15.702 1.00 98.25 99 LEU A CA 1
ATOM 727 C C . LEU A 1 99 ? -6.396 2.150 16.776 1.00 98.25 99 LEU A C 1
ATOM 729 O O . LEU A 1 99 ? -6.883 2.090 17.903 1.00 98.25 99 LEU A O 1
ATOM 733 N N . ASP A 1 100 ? -5.557 3.127 16.424 1.00 97.56 100 ASP A N 1
ATOM 734 C CA . ASP A 1 100 ? -5.117 4.229 17.284 1.00 97.56 100 ASP A CA 1
ATOM 735 C C . ASP A 1 100 ? -5.258 5.575 16.545 1.00 97.56 100 ASP A C 1
ATOM 737 O O . ASP A 1 100 ? -4.312 6.045 15.904 1.00 97.56 100 ASP A O 1
ATOM 741 N N . PRO A 1 101 ? -6.411 6.262 16.665 1.00 95.44 101 PRO A N 1
ATOM 742 C CA . PRO A 1 101 ? -6.621 7.571 16.045 1.00 95.44 101 PRO A CA 1
ATOM 743 C C . PRO A 1 101 ? -5.631 8.644 16.523 1.00 95.44 101 PRO A C 1
ATOM 745 O O . PRO A 1 101 ? -5.410 9.640 15.832 1.00 95.44 101 PRO A O 1
ATOM 748 N N . LYS A 1 102 ? -5.004 8.450 17.692 1.00 96.31 102 LYS A N 1
ATOM 749 C CA . LYS A 1 102 ? -3.999 9.369 18.242 1.00 96.31 102 LYS A CA 1
ATOM 750 C C . LYS A 1 102 ? -2.605 9.108 17.673 1.00 96.31 102 LYS A C 1
ATOM 752 O O . LYS A 1 102 ? -1.699 9.901 17.937 1.00 96.31 102 LYS A O 1
ATOM 757 N N . ALA A 1 103 ? -2.411 8.062 16.864 1.00 96.00 103 ALA A N 1
ATOM 758 C CA . ALA A 1 103 ? -1.118 7.759 16.259 1.00 96.00 103 ALA A CA 1
ATOM 759 C C . ALA A 1 103 ? -0.567 8.945 15.453 1.00 96.00 103 ALA A C 1
ATOM 761 O O . ALA A 1 103 ? 0.633 9.202 15.505 1.00 96.00 103 ALA A O 1
ATOM 762 N N . TYR A 1 104 ? -1.428 9.746 14.815 1.00 92.88 104 TYR A N 1
ATOM 763 C CA . TYR A 1 104 ? -1.001 10.926 14.055 1.00 92.88 104 TYR A CA 1
ATOM 764 C C . TYR A 1 104 ? -0.330 12.017 14.910 1.00 92.88 104 TYR A C 1
ATOM 766 O O . TYR A 1 104 ? 0.477 12.798 14.406 1.00 92.88 104 TYR A O 1
ATOM 774 N N . ALA A 1 105 ? -0.588 12.061 16.222 1.00 96.31 105 ALA A N 1
ATOM 775 C CA . ALA A 1 105 ? 0.113 12.981 17.117 1.00 96.31 105 ALA A CA 1
ATOM 776 C C . ALA A 1 105 ? 1.606 12.620 17.257 1.00 96.31 105 ALA A C 1
ATOM 778 O O . ALA A 1 105 ? 2.442 13.498 17.491 1.00 96.31 105 ALA A O 1
ATOM 779 N N . LYS A 1 106 ? 1.974 11.349 17.050 1.00 97.50 106 LYS A N 1
ATOM 780 C CA . LYS A 1 106 ? 3.344 10.846 17.208 1.00 97.50 106 LYS A CA 1
ATOM 781 C C . LYS A 1 106 ? 4.215 11.321 16.028 1.00 97.50 106 LYS A C 1
ATOM 783 O O . LYS A 1 106 ? 3.884 11.033 14.876 1.00 97.50 106 LYS A O 1
ATOM 788 N N . PRO A 1 107 ? 5.336 12.031 16.267 1.00 97.62 107 PRO A N 1
ATOM 789 C CA . PRO A 1 107 ? 6.223 12.490 15.192 1.00 97.62 107 PRO A CA 1
ATOM 790 C C . PRO A 1 107 ? 6.761 11.348 14.322 1.00 97.62 107 PRO A C 1
ATOM 792 O O . PRO A 1 107 ? 6.862 11.492 13.108 1.00 97.62 107 PRO A O 1
ATOM 795 N N . THR A 1 108 ? 7.039 10.192 14.927 1.00 97.25 108 THR A N 1
ATOM 796 C CA . THR A 1 108 ? 7.506 8.988 14.225 1.00 97.25 108 THR A CA 1
ATOM 797 C C . THR A 1 108 ? 6.478 8.461 13.227 1.00 97.25 108 THR A C 1
ATOM 799 O O . THR A 1 108 ? 6.838 8.116 12.106 1.00 97.25 108 THR A O 1
ATOM 802 N N . PHE A 1 109 ? 5.191 8.463 13.588 1.00 97.50 109 PHE A N 1
ATOM 803 C CA . PHE A 1 109 ? 4.112 8.049 12.691 1.00 97.50 109 PHE A CA 1
ATOM 804 C C . PHE A 1 109 ? 3.960 9.009 11.506 1.00 97.50 109 PHE A C 1
ATOM 806 O O . PHE A 1 109 ? 3.815 8.577 10.362 1.00 97.50 109 PHE A O 1
ATOM 813 N N . ARG A 1 110 ? 4.048 10.321 11.765 1.00 97.56 110 ARG A N 1
ATOM 814 C CA . ARG A 1 110 ? 4.027 11.347 10.711 1.00 97.56 110 ARG A CA 1
ATOM 815 C C . ARG A 1 110 ? 5.212 11.194 9.761 1.00 97.56 110 ARG A C 1
ATOM 817 O O . ARG A 1 110 ? 5.012 11.192 8.552 1.00 97.56 110 ARG A O 1
ATOM 824 N N . ALA A 1 111 ? 6.417 10.992 10.293 1.00 98.06 111 ALA A N 1
ATOM 825 C CA . ALA A 1 111 ? 7.612 10.753 9.488 1.00 98.06 111 ALA A CA 1
ATOM 826 C C . ALA A 1 111 ? 7.480 9.487 8.625 1.00 98.06 111 ALA A C 1
ATOM 828 O O . ALA A 1 111 ? 7.766 9.534 7.431 1.00 98.06 111 ALA A O 1
ATOM 829 N N . ALA A 1 112 ? 6.979 8.383 9.189 1.00 97.69 112 ALA A N 1
ATOM 830 C CA . ALA A 1 112 ? 6.725 7.151 8.443 1.00 97.69 112 ALA A CA 1
ATOM 831 C C . ALA A 1 112 ? 5.666 7.341 7.341 1.00 97.69 112 ALA A C 1
ATOM 833 O O . ALA A 1 112 ? 5.830 6.832 6.234 1.00 97.69 112 ALA A O 1
ATOM 834 N N . SER A 1 113 ? 4.616 8.120 7.617 1.00 97.19 113 SER A N 1
ATOM 835 C CA . SER A 1 113 ? 3.580 8.451 6.629 1.00 97.19 113 SER A CA 1
ATOM 836 C C . SER A 1 113 ? 4.153 9.286 5.481 1.00 97.19 113 SER A C 1
ATOM 838 O O . SER A 1 113 ? 3.932 8.975 4.317 1.00 97.19 113 SER A O 1
ATOM 840 N N . VAL A 1 114 ? 4.954 10.312 5.779 1.00 98.25 114 VAL A N 1
ATOM 841 C CA . VAL A 1 114 ? 5.638 11.105 4.742 1.00 98.25 114 VAL A CA 1
ATOM 842 C C . VAL A 1 114 ? 6.586 10.227 3.924 1.00 98.25 114 VAL A C 1
ATOM 844 O O . VAL A 1 114 ? 6.586 10.305 2.697 1.00 98.25 114 VAL A O 1
ATOM 847 N N . ALA A 1 115 ? 7.355 9.353 4.575 1.00 98.31 115 ALA A N 1
ATOM 848 C CA . ALA A 1 115 ? 8.255 8.436 3.887 1.00 98.31 115 ALA A CA 1
ATOM 849 C C . ALA A 1 115 ? 7.500 7.497 2.930 1.00 98.31 115 ALA A C 1
ATOM 851 O O . ALA A 1 115 ? 7.959 7.289 1.806 1.00 98.31 115 ALA A O 1
ATOM 852 N N . SER A 1 116 ? 6.328 6.982 3.323 1.00 98.06 116 SER A N 1
ATOM 853 C CA . SER A 1 116 ? 5.510 6.133 2.446 1.00 98.06 116 SER A CA 1
ATOM 854 C C . SER A 1 116 ? 5.000 6.899 1.221 1.00 98.06 116 SER A C 1
ATOM 856 O O . SER A 1 116 ? 5.056 6.369 0.110 1.00 98.06 116 SER A O 1
ATOM 858 N N . PHE A 1 117 ? 4.597 8.167 1.375 1.00 97.81 117 PHE A N 1
ATOM 859 C CA . PHE A 1 117 ? 4.237 9.033 0.244 1.00 97.81 117 PHE A CA 1
ATOM 860 C C . PHE A 1 117 ? 5.420 9.290 -0.695 1.00 97.81 117 PHE A C 1
ATOM 862 O O . PHE A 1 117 ? 5.267 9.197 -1.915 1.00 97.81 117 PHE A O 1
ATOM 869 N N . VAL A 1 118 ? 6.606 9.573 -0.151 1.00 98.56 118 VAL A N 1
ATOM 870 C CA . VAL A 1 118 ? 7.826 9.784 -0.948 1.00 98.56 118 VAL A CA 1
ATOM 871 C C . VAL A 1 118 ? 8.175 8.527 -1.745 1.00 98.56 118 VAL A C 1
ATOM 873 O O . VAL A 1 118 ? 8.380 8.605 -2.955 1.00 98.56 118 VAL A O 1
ATOM 876 N N . VAL A 1 119 ? 8.183 7.360 -1.099 1.00 98.44 119 VAL A N 1
ATOM 877 C CA . VAL A 1 119 ? 8.484 6.075 -1.749 1.00 98.44 119 VAL A CA 1
ATOM 878 C C . VAL A 1 119 ? 7.457 5.745 -2.837 1.00 98.44 119 VAL A C 1
ATOM 880 O O . VAL A 1 119 ? 7.840 5.376 -3.948 1.00 98.44 119 VAL A O 1
ATOM 883 N N . THR A 1 120 ? 6.168 5.965 -2.569 1.00 98.12 120 THR A N 1
ATOM 884 C CA . THR A 1 120 ? 5.094 5.786 -3.561 1.00 98.12 120 THR A CA 1
ATOM 885 C C . THR A 1 120 ? 5.280 6.714 -4.765 1.00 98.12 120 THR A C 1
ATOM 887 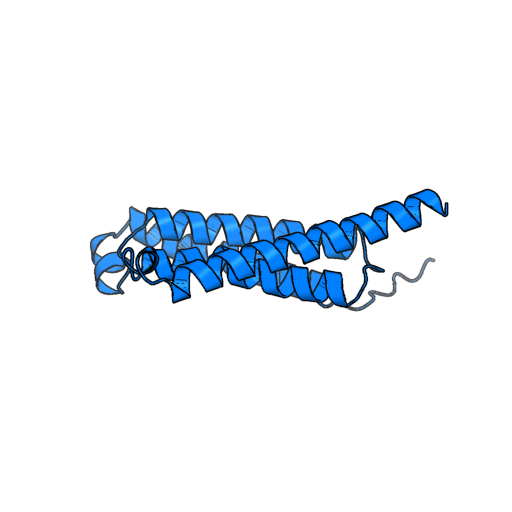O O . THR A 1 120 ? 5.162 6.286 -5.915 1.00 98.12 120 THR A O 1
ATOM 890 N N . THR A 1 121 ? 5.646 7.974 -4.512 1.00 98.25 121 THR A N 1
ATOM 891 C CA . THR A 1 121 ? 5.911 8.978 -5.553 1.00 98.25 121 THR A CA 1
ATOM 892 C C . THR A 1 121 ? 7.089 8.568 -6.430 1.00 98.25 121 THR A C 1
ATOM 894 O O . THR A 1 121 ? 6.974 8.583 -7.656 1.00 98.25 121 THR A O 1
ATOM 897 N N . ILE A 1 122 ? 8.206 8.148 -5.826 1.00 98.12 122 ILE A N 1
ATOM 898 C CA . ILE A 1 122 ? 9.377 7.627 -6.551 1.00 98.12 122 ILE A CA 1
ATOM 899 C C . ILE A 1 122 ? 8.980 6.422 -7.412 1.00 98.12 122 ILE A C 1
ATOM 901 O O . ILE A 1 122 ? 9.389 6.332 -8.571 1.00 98.12 122 ILE A O 1
ATOM 905 N N . GLY A 1 123 ? 8.158 5.522 -6.868 1.00 98.12 123 GLY A N 1
ATOM 906 C CA . GLY A 1 123 ? 7.653 4.352 -7.577 1.00 98.12 123 GLY A CA 1
ATOM 907 C C . GLY A 1 123 ? 6.896 4.714 -8.853 1.00 98.12 123 GLY A C 1
ATOM 908 O O . GLY A 1 123 ? 7.323 4.353 -9.952 1.00 98.12 123 GLY A O 1
ATOM 909 N N . PHE A 1 124 ? 5.807 5.478 -8.730 1.00 97.88 124 PHE A N 1
ATOM 910 C CA . PHE A 1 124 ? 4.987 5.851 -9.887 1.00 97.88 124 PHE A CA 1
ATOM 911 C C . PHE A 1 124 ? 5.736 6.721 -10.896 1.00 97.88 124 PHE A C 1
ATOM 913 O O . PHE A 1 124 ? 5.687 6.451 -12.097 1.00 97.88 124 PHE A O 1
ATOM 920 N N . THR A 1 125 ? 6.462 7.741 -10.438 1.00 97.81 125 THR A N 1
ATOM 921 C CA . THR A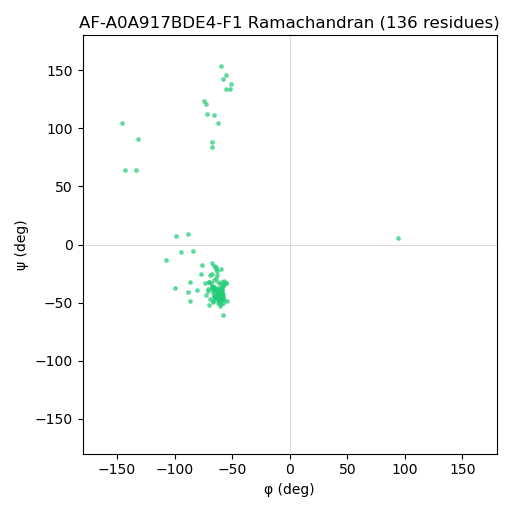 1 125 ? 7.195 8.634 -11.352 1.00 97.81 125 THR A CA 1
ATOM 922 C C . THR A 1 125 ? 8.326 7.901 -12.076 1.00 97.81 125 THR A C 1
ATOM 924 O O . THR A 1 125 ? 8.521 8.106 -13.275 1.00 97.81 125 THR A O 1
ATOM 927 N N . GLY A 1 126 ? 9.018 6.975 -11.405 1.00 97.31 126 GLY A N 1
ATOM 928 C CA . GLY A 1 126 ? 10.044 6.132 -12.021 1.00 97.31 126 GLY A CA 1
ATOM 929 C C . GLY A 1 126 ? 9.483 5.135 -13.044 1.00 97.31 126 GLY A C 1
ATOM 930 O O . GLY A 1 126 ? 10.1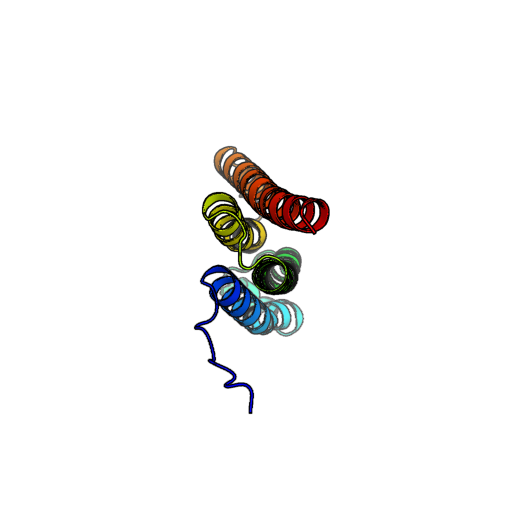03 4.902 -14.091 1.00 97.31 126 GLY A O 1
ATOM 931 N N . VAL A 1 127 ? 8.292 4.581 -12.786 1.00 96.88 127 VAL A N 1
ATOM 932 C CA . VAL A 1 127 ? 7.558 3.759 -13.763 1.00 96.88 127 VAL A CA 1
ATOM 933 C C . VAL A 1 127 ? 7.209 4.596 -14.995 1.00 96.88 127 VAL A C 1
ATOM 935 O O . VAL A 1 127 ? 7.556 4.209 -16.114 1.00 96.88 127 VAL A O 1
ATOM 938 N N . VAL A 1 128 ? 6.617 5.780 -14.806 1.00 96.31 128 VAL A N 1
ATOM 939 C CA . VAL A 1 128 ? 6.255 6.693 -15.906 1.00 96.31 128 VAL A CA 1
ATOM 940 C C . VAL A 1 128 ? 7.478 7.100 -16.726 1.00 96.31 128 VAL A C 1
ATOM 942 O O . VAL A 1 128 ? 7.425 7.058 -17.954 1.00 96.31 128 VAL A O 1
ATOM 945 N N . ALA A 1 129 ? 8.608 7.413 -16.089 1.00 95.44 129 ALA A N 1
ATOM 946 C CA . ALA A 1 129 ? 9.844 7.742 -16.799 1.00 95.44 129 ALA A CA 1
ATOM 947 C C . ALA A 1 129 ? 10.318 6.600 -17.720 1.00 95.44 129 ALA A C 1
ATOM 949 O O . ALA A 1 129 ? 10.907 6.844 -18.773 1.00 95.44 129 ALA A O 1
ATOM 950 N N . SER A 1 130 ? 10.058 5.343 -17.353 1.00 91.75 130 SER A N 1
ATOM 951 C CA . SER A 1 130 ? 10.388 4.180 -18.189 1.00 91.75 130 SER A CA 1
ATOM 952 C C . SER A 1 130 ? 9.450 4.077 -19.397 1.00 91.75 130 SER A C 1
ATOM 954 O O . SER A 1 130 ? 9.923 3.932 -20.523 1.00 91.75 130 SER A O 1
ATOM 956 N N . VAL A 1 131 ? 8.145 4.284 -19.189 1.00 93.19 131 VAL A N 1
ATOM 957 C CA . VAL A 1 131 ? 7.145 4.335 -20.272 1.00 93.19 131 VAL A CA 1
ATOM 958 C C . VAL A 1 131 ? 7.447 5.459 -21.267 1.00 93.19 131 VAL A C 1
ATOM 960 O O . VAL A 1 131 ? 7.439 5.230 -22.476 1.00 93.19 131 VAL A O 1
ATOM 963 N N . VAL A 1 132 ? 7.744 6.664 -20.772 1.00 95.06 132 VAL A N 1
ATOM 964 C CA . VAL A 1 132 ? 8.053 7.832 -21.611 1.00 95.06 132 VAL A CA 1
ATOM 965 C C . VAL A 1 132 ? 9.319 7.595 -22.428 1.00 95.06 132 VAL A C 1
ATOM 967 O O . VAL A 1 132 ? 9.302 7.822 -23.634 1.00 95.06 132 VAL A O 1
ATOM 970 N N . ARG A 1 133 ? 10.395 7.083 -21.816 1.00 92.12 133 ARG A N 1
ATOM 971 C CA . ARG A 1 133 ? 11.638 6.777 -22.545 1.00 92.12 133 ARG A CA 1
ATOM 972 C C . ARG A 1 133 ? 11.418 5.770 -23.667 1.00 92.12 133 ARG A C 1
ATOM 974 O O . ARG A 1 133 ? 11.898 6.002 -24.769 1.00 92.12 133 ARG A O 1
ATOM 981 N N . ARG A 1 134 ? 10.661 4.699 -23.414 1.00 89.75 134 ARG A N 1
ATOM 982 C CA . ARG A 1 134 ? 10.319 3.719 -24.453 1.00 89.75 134 ARG A CA 1
ATOM 983 C C . ARG A 1 134 ? 9.520 4.354 -25.588 1.00 89.75 134 ARG A C 1
ATOM 985 O O . ARG A 1 134 ? 9.815 4.091 -26.745 1.00 89.75 134 ARG A O 1
ATOM 992 N N . ARG A 1 135 ? 8.537 5.202 -25.266 1.00 92.69 135 ARG A N 1
ATOM 993 C CA . ARG A 1 135 ? 7.737 5.913 -26.275 1.00 92.69 135 ARG A CA 1
ATOM 994 C C . ARG A 1 135 ? 8.591 6.824 -27.159 1.00 92.69 135 ARG A C 1
ATOM 996 O O . ARG A 1 135 ? 8.300 6.931 -28.336 1.00 92.69 135 ARG A O 1
ATOM 1003 N N . LEU A 1 136 ? 9.597 7.489 -26.593 1.00 94.25 136 LEU A N 1
ATOM 1004 C CA . LEU A 1 136 ? 10.489 8.384 -27.339 1.00 94.25 136 LEU A CA 1
ATOM 1005 C C . LEU A 1 136 ? 11.530 7.642 -28.194 1.00 94.25 136 LEU A C 1
ATOM 1007 O O . LEU A 1 136 ? 12.137 8.260 -29.060 1.00 94.25 136 LEU A O 1
ATOM 1011 N N . ALA A 1 137 ? 11.767 6.356 -27.927 1.00 89.69 137 ALA A N 1
ATOM 1012 C CA . ALA A 1 137 ? 12.717 5.521 -28.661 1.00 89.69 137 ALA A CA 1
ATOM 1013 C C . ALA A 1 137 ? 12.074 4.699 -29.797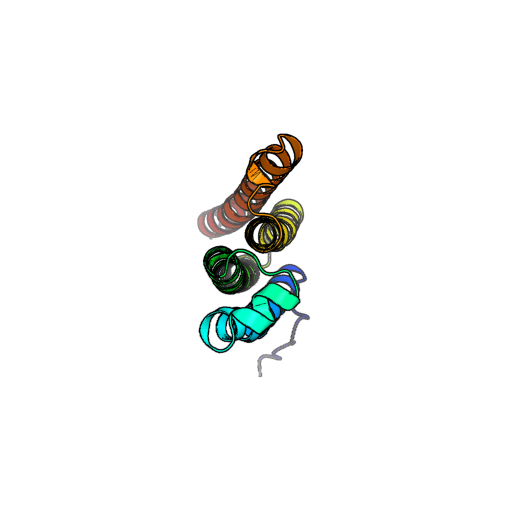 1.00 89.69 137 ALA A C 1
ATOM 1015 O O . ALA A 1 137 ? 12.799 4.016 -30.519 1.00 89.69 137 ALA A O 1
ATOM 1016 N N . ALA A 1 138 ? 10.742 4.725 -29.909 1.00 81.62 138 ALA A N 1
ATOM 1017 C CA . ALA A 1 138 ? 9.961 4.083 -30.966 1.00 81.62 138 ALA A CA 1
ATOM 1018 C C . ALA A 1 138 ? 9.691 5.067 -32.109 1.00 81.62 138 ALA A C 1
ATOM 1020 O O . ALA A 1 138 ? 9.699 4.608 -33.272 1.00 81.62 138 ALA A O 1
#

pLDDT: mean 94.57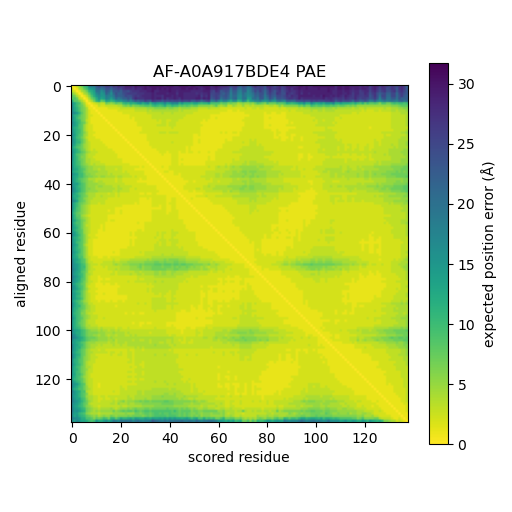, std 10.31, range [42.66, 98.62]

Solvent-accessible surface area (backbone atoms only — not comparable to full-atom values): 6829 Å² total; per-residue (Å²): 135,84,78,81,72,80,70,76,75,50,73,40,28,51,48,10,52,51,33,30,51,52,13,60,57,35,46,57,57,37,48,35,42,72,76,38,45,71,61,32,43,72,75,45,47,72,31,57,67,29,33,44,50,22,21,52,37,19,37,51,33,8,52,49,36,28,51,46,32,70,72,29,76,80,31,49,70,66,18,46,51,28,29,52,52,11,46,51,49,44,29,50,50,27,48,52,37,9,53,36,72,66,46,68,75,38,67,68,50,45,51,51,52,52,49,20,51,51,33,29,48,49,6,54,54,38,34,49,54,40,44,52,52,54,62,75,74,107

Nearest PDB structures (foldseek):
  7eo2-assembly1_A  TM=4.228E-01  e=1.874E+00  Homo sapiens
  8qae-assembly1_A  TM=4.302E-01  e=3.763E+00  synthetic construct
  8trc-assembly1_B  TM=3.152E-01  e=2.527E+00  Rattus norvegicus
  8a1g-assembly2_D  TM=3.553E-01  e=7.942E+00  Homo sapiens

Secondary structure (DSSP, 8-state):
------PPPPHHHHHHHHHHHHHHHHHHHHHHHHH-HHHHHHTT---HHHHHHHHHHHHHHHHHHHHHHHH-TT--HHHHHHHHHHHHHHHHHHHHHHH-GGGGGSHHHHHHHHHHHHHHHHHHHHHHHHHHHHHHT-

Organism: NCBI:txid2040280

Sequence (138 aa):
MTRIVHDRPSRLVTSGMVELAAGALTGWVYALTHTQPERAEAIGIRSGERVRQWHLDLVMMGSATVAAGLAAPDASKVAAGALAVGAWTNPSAFLWLALDPKAYAKPTFRAASVASFVVTTIGFTGVVASVVRRRLAA